Protein AF-A0A662BTJ5-F1 (afdb_monomer_lite)

Structure (mmCIF, N/CA/C/O backbone):
data_AF-A0A662BTJ5-F1
#
_entry.id   AF-A0A662BTJ5-F1
#
loop_
_atom_site.group_PDB
_atom_site.id
_atom_site.type_symbol
_atom_site.label_atom_id
_atom_site.label_alt_id
_atom_site.label_comp_id
_atom_site.label_asym_id
_atom_site.label_entity_id
_atom_site.label_seq_id
_atom_site.pdbx_PDB_ins_code
_atom_site.Cartn_x
_atom_site.Cartn_y
_atom_site.Cartn_z
_atom_site.occupancy
_atom_site.B_iso_or_equiv
_atom_site.auth_seq_id
_atom_site.auth_comp_id
_atom_site.auth_asym_id
_atom_site.auth_atom_id
_atom_site.pdbx_PDB_model_num
ATOM 1 N N . MET A 1 1 ? 10.673 24.405 47.136 1.00 45.78 1 MET A N 1
ATOM 2 C CA . MET A 1 1 ? 9.445 24.757 46.389 1.00 45.78 1 MET A CA 1
ATOM 3 C C . MET A 1 1 ? 9.809 25.179 44.970 1.00 45.78 1 MET A C 1
ATOM 5 O O . MET A 1 1 ? 10.321 26.273 44.782 1.00 45.78 1 MET A O 1
ATOM 9 N N . LYS A 1 2 ? 9.551 24.318 43.983 1.00 36.88 2 LYS A N 1
ATOM 10 C CA . LYS A 1 2 ? 9.318 24.685 42.577 1.00 36.88 2 LYS A CA 1
ATOM 11 C C . LYS A 1 2 ? 8.163 23.804 42.081 1.00 36.88 2 LYS A C 1
ATOM 13 O O . LYS A 1 2 ? 8.011 22.683 42.552 1.00 36.88 2 LYS A O 1
ATOM 18 N N . LYS A 1 3 ? 7.289 24.424 41.295 1.00 38.19 3 LYS A N 1
ATOM 19 C CA . LYS A 1 3 ? 5.871 24.106 41.082 1.00 38.19 3 LYS A CA 1
ATOM 20 C C . LYS A 1 3 ? 5.620 22.833 40.261 1.00 38.19 3 LYS A C 1
ATOM 22 O O . LYS A 1 3 ? 6.403 22.506 39.380 1.00 38.19 3 LYS A O 1
ATOM 27 N N . MET A 1 4 ? 4.476 22.201 40.533 1.00 40.16 4 MET A N 1
ATOM 28 C 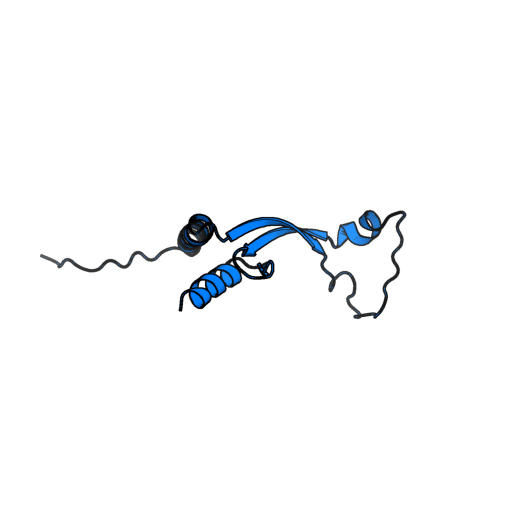CA . MET A 1 4 ? 3.773 21.260 39.653 1.00 40.16 4 MET A CA 1
ATOM 29 C C . MET A 1 4 ? 3.276 21.936 38.363 1.00 40.16 4 MET A C 1
ATOM 31 O O . MET A 1 4 ? 2.842 23.087 38.422 1.00 40.16 4 MET A O 1
ATOM 35 N N . GLY A 1 5 ? 3.196 21.148 37.281 1.00 37.94 5 GLY A N 1
ATOM 36 C CA . GLY A 1 5 ? 2.076 21.179 36.329 1.00 37.94 5 GLY A CA 1
ATOM 37 C C . GLY A 1 5 ? 2.435 21.370 34.852 1.00 37.94 5 GLY A C 1
ATOM 38 O O . GLY A 1 5 ? 2.658 22.498 34.435 1.00 37.94 5 GLY A O 1
ATOM 39 N N . SER A 1 6 ? 2.420 20.287 34.067 1.00 41.28 6 SER A N 1
ATOM 40 C CA . SER A 1 6 ? 1.527 20.070 32.907 1.00 41.28 6 SER A CA 1
ATOM 41 C C . SER A 1 6 ? 2.021 18.854 32.121 1.00 41.28 6 SER A C 1
ATOM 43 O O . SER A 1 6 ? 3.199 18.793 31.786 1.00 41.28 6 SER A O 1
ATOM 45 N N . HIS A 1 7 ? 1.130 17.896 31.853 1.00 46.94 7 HIS A N 1
ATOM 46 C CA . HIS A 1 7 ? 1.379 16.807 30.908 1.00 46.94 7 HIS A CA 1
ATOM 47 C C . HIS A 1 7 ? 1.746 17.403 29.549 1.00 46.94 7 HIS A C 1
ATOM 49 O O . HIS A 1 7 ? 1.050 18.283 29.044 1.00 46.94 7 HIS A O 1
ATOM 55 N N . GLY A 1 8 ? 2.847 16.929 29.000 1.00 42.91 8 GLY A N 1
ATOM 56 C CA . GLY A 1 8 ? 3.349 17.273 27.684 1.00 42.91 8 GLY A CA 1
ATOM 57 C C . GLY A 1 8 ? 4.320 16.173 27.318 1.00 42.91 8 GLY A C 1
ATOM 58 O O . GLY A 1 8 ? 5.514 16.426 27.210 1.00 42.91 8 GLY A O 1
ATOM 59 N N . ASP A 1 9 ? 3.817 14.939 27.293 1.00 56.62 9 ASP A N 1
ATOM 60 C CA . ASP A 1 9 ? 4.599 13.805 26.831 1.00 56.62 9 ASP A CA 1
ATOM 61 C C . ASP A 1 9 ? 4.843 14.048 25.338 1.00 56.62 9 ASP A C 1
ATOM 63 O O . ASP A 1 9 ? 3.920 14.026 24.522 1.00 56.62 9 ASP A O 1
ATOM 67 N N . GLU A 1 10 ? 6.075 14.425 25.003 1.00 58.09 10 GLU A N 1
ATOM 68 C CA . GLU A 1 10 ? 6.546 14.500 23.626 1.00 58.09 10 GLU A CA 1
ATOM 69 C C . GLU A 1 10 ? 6.603 13.065 23.098 1.00 58.09 10 GLU A C 1
ATOM 71 O O . GLU A 1 10 ? 7.587 12.358 23.302 1.00 58.09 10 GLU A O 1
ATOM 76 N N . TYR A 1 11 ? 5.518 12.614 22.471 1.00 62.28 11 TYR A N 1
ATOM 77 C CA . TYR A 1 11 ? 5.498 11.326 21.791 1.00 62.28 11 TYR A CA 1
ATOM 78 C C . TYR A 1 11 ? 6.482 11.348 20.622 1.00 62.28 11 TYR A C 1
ATOM 80 O O . TYR A 1 11 ? 6.513 12.282 19.814 1.00 62.28 11 TYR A O 1
ATOM 88 N N . THR A 1 12 ? 7.275 10.291 20.506 1.00 75.44 12 THR A N 1
ATOM 89 C CA . THR A 1 12 ? 8.060 10.033 19.300 1.00 75.44 12 THR A CA 1
ATOM 90 C C . THR A 1 12 ? 7.135 9.705 18.124 1.00 75.44 12 THR A C 1
ATOM 92 O O . THR A 1 12 ? 6.007 9.240 18.299 1.00 75.44 12 THR A O 1
ATOM 95 N N . CYS A 1 13 ? 7.612 9.894 16.888 1.00 78.62 13 CYS A N 1
ATOM 96 C CA . CYS A 1 13 ? 6.845 9.516 15.694 1.00 78.62 13 CYS A CA 1
ATOM 97 C C . CYS A 1 13 ? 6.464 8.022 15.671 1.00 78.62 13 CYS A C 1
ATOM 99 O O . CYS A 1 13 ? 5.474 7.658 15.041 1.00 78.62 13 CYS A O 1
ATOM 101 N N . GLU A 1 14 ? 7.241 7.167 16.341 1.00 86.31 14 GLU A N 1
ATOM 102 C CA . GLU A 1 14 ? 6.988 5.728 16.441 1.00 86.31 14 GLU A CA 1
ATOM 103 C C . GLU A 1 14 ? 5.872 5.417 17.448 1.00 86.31 14 GLU A C 1
ATOM 105 O O . GLU A 1 14 ? 4.938 4.694 17.110 1.00 86.31 14 GLU A O 1
ATOM 110 N N . GLU A 1 15 ? 5.885 6.053 18.623 1.00 86.75 15 GLU A N 1
ATOM 111 C CA . GLU A 1 15 ? 4.801 5.934 19.612 1.00 86.75 15 GLU A CA 1
ATOM 112 C C . GLU A 1 15 ? 3.476 6.486 19.066 1.00 86.75 15 GLU A C 1
ATOM 114 O O . GLU A 1 15 ? 2.431 5.852 19.209 1.00 86.75 15 GLU A O 1
ATOM 119 N N . CYS A 1 16 ? 3.508 7.628 18.367 1.00 87.62 16 CYS A N 1
ATOM 120 C CA . CYS A 1 16 ? 2.332 8.164 17.673 1.00 87.62 16 CYS A CA 1
ATOM 121 C C . CYS A 1 16 ? 1.769 7.170 16.652 1.00 87.62 16 CYS A C 1
ATOM 123 O O . CYS A 1 16 ? 0.552 7.009 16.545 1.00 87.62 16 CYS A O 1
ATOM 125 N N . ARG A 1 17 ? 2.650 6.504 15.894 1.00 91.12 17 ARG A N 1
ATOM 126 C CA . ARG A 1 17 ? 2.253 5.514 14.892 1.00 91.12 17 ARG A CA 1
ATOM 127 C C . ARG A 1 17 ? 1.585 4.309 15.546 1.00 91.12 17 ARG A C 1
ATOM 129 O O . ARG A 1 17 ? 0.526 3.899 15.085 1.00 91.12 17 ARG A O 1
ATOM 136 N N . GLU A 1 18 ? 2.171 3.767 16.610 1.00 92.44 18 GLU A N 1
ATOM 137 C CA . GLU A 1 18 ? 1.615 2.615 17.328 1.00 92.44 18 GLU A CA 1
ATOM 138 C C . GLU A 1 18 ? 0.233 2.931 17.917 1.00 92.44 18 GLU A C 1
ATOM 140 O O . GLU A 1 18 ? -0.705 2.143 17.780 1.00 92.44 18 GLU A O 1
ATOM 145 N N . ILE A 1 19 ? 0.073 4.109 18.527 1.00 92.06 19 ILE A N 1
ATOM 146 C CA . ILE A 1 19 ? -1.221 4.560 19.054 1.00 92.06 19 ILE A CA 1
ATOM 147 C C . ILE A 1 19 ? -2.257 4.644 17.927 1.00 92.06 19 ILE A C 1
ATOM 149 O O . ILE A 1 19 ? -3.351 4.096 18.062 1.00 92.06 19 ILE A O 1
ATOM 153 N N . ALA A 1 20 ? -1.921 5.289 16.808 1.00 92.19 20 ALA A N 1
ATOM 154 C CA . ALA A 1 20 ? -2.835 5.439 15.680 1.00 92.19 20 ALA A CA 1
ATOM 155 C C . ALA A 1 20 ? -3.194 4.087 15.031 1.00 92.19 20 ALA A C 1
ATOM 157 O O . ALA A 1 20 ? -4.358 3.852 14.709 1.00 92.19 20 ALA A O 1
ATOM 158 N N . GLU A 1 21 ? -2.237 3.161 14.913 1.00 93.50 21 GLU A N 1
ATOM 159 C CA . GLU A 1 21 ? -2.471 1.804 14.403 1.00 93.50 21 GLU A CA 1
ATOM 160 C C . GLU A 1 21 ? -3.459 1.048 15.301 1.00 93.50 21 GLU A C 1
ATOM 162 O O . GLU A 1 21 ? -4.431 0.468 14.814 1.00 93.50 21 GLU A O 1
ATOM 167 N N . ASN A 1 22 ? -3.290 1.144 16.620 1.00 93.19 22 ASN A N 1
ATOM 168 C CA . ASN A 1 22 ? -4.225 0.565 17.582 1.00 93.19 22 ASN A CA 1
ATOM 169 C C . ASN A 1 22 ? -5.628 1.185 17.489 1.00 93.19 22 ASN A C 1
ATOM 171 O O . ASN A 1 22 ? -6.624 0.470 17.613 1.00 93.19 22 ASN A O 1
ATOM 175 N N . VAL A 1 23 ? -5.740 2.495 17.249 1.00 91.38 23 VAL A N 1
ATOM 176 C CA . VAL A 1 23 ? -7.040 3.163 17.052 1.00 91.38 23 VAL A CA 1
ATOM 177 C C . VAL A 1 23 ? -7.745 2.631 15.805 1.00 91.38 23 VAL A C 1
ATOM 179 O O . VAL A 1 23 ? -8.910 2.244 15.899 1.00 91.38 23 VAL A O 1
ATOM 182 N N . LEU A 1 24 ? -7.048 2.547 14.667 1.00 91.56 24 LEU A N 1
ATOM 183 C CA . LEU A 1 24 ? -7.625 2.006 13.433 1.00 91.56 24 LEU A CA 1
ATOM 184 C C . LEU A 1 24 ? -8.108 0.568 13.641 1.00 91.56 24 LEU A C 1
ATOM 186 O O . LEU A 1 24 ? -9.279 0.271 13.411 1.00 91.56 24 LEU A O 1
ATOM 190 N N . LEU A 1 25 ? -7.241 -0.306 14.156 1.00 91.25 25 LEU A N 1
ATOM 191 C CA . LEU A 1 25 ? -7.562 -1.722 14.342 1.00 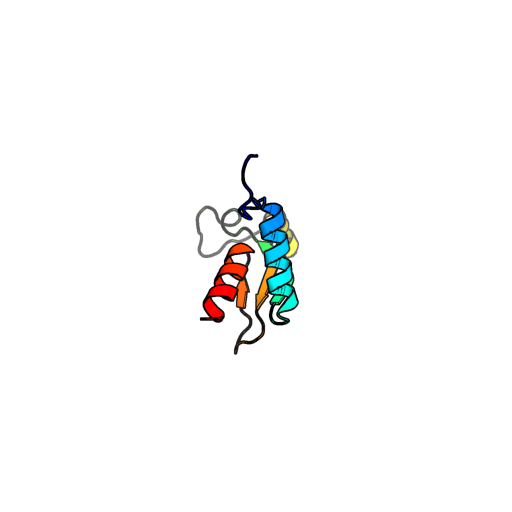91.25 25 LEU A CA 1
ATOM 192 C C . LEU A 1 25 ? -8.680 -1.946 15.371 1.00 91.25 25 LEU A C 1
ATOM 194 O O . LEU A 1 25 ? -9.520 -2.826 15.190 1.00 91.25 25 LEU A O 1
ATOM 198 N N . SER A 1 26 ? -8.728 -1.146 16.441 1.00 91.12 26 SER A N 1
ATOM 199 C CA . SER A 1 26 ? -9.751 -1.284 17.490 1.00 91.12 26 SER A CA 1
ATOM 200 C C . SER A 1 26 ? -11.146 -0.825 17.064 1.00 91.12 26 SER A C 1
ATOM 202 O O . SER A 1 26 ? -12.126 -1.242 17.680 1.00 91.12 26 SER A O 1
ATOM 204 N N . SER A 1 27 ? -11.259 -0.018 16.006 1.00 88.56 27 SER A N 1
ATOM 205 C CA . SER A 1 27 ? -12.562 0.377 15.459 1.00 88.56 27 SER A CA 1
ATOM 206 C C . SER A 1 27 ? -13.336 -0.793 14.837 1.00 88.56 27 SER A C 1
ATOM 208 O O . SER A 1 27 ? -14.560 -0.749 14.788 1.00 88.56 27 SER A O 1
ATOM 210 N N . GLY A 1 28 ? -12.637 -1.846 14.390 1.00 86.75 28 GLY A N 1
ATOM 211 C CA . GLY A 1 28 ? -13.227 -2.998 13.698 1.00 86.75 28 GLY A CA 1
ATOM 212 C C . GLY A 1 28 ? -13.553 -2.765 12.218 1.00 86.75 28 GLY A C 1
ATOM 213 O O . GLY A 1 28 ? -13.888 -3.720 11.520 1.00 86.75 28 GLY A O 1
ATOM 214 N N . ASP A 1 29 ? -13.407 -1.532 11.734 1.00 90.75 29 ASP A N 1
ATOM 215 C CA . ASP A 1 29 ? -13.716 -1.131 10.357 1.00 90.75 29 ASP A CA 1
ATOM 216 C C . ASP A 1 29 ? -12.509 -1.205 9.415 1.00 90.75 29 ASP A C 1
ATOM 218 O O . ASP A 1 29 ? -12.658 -1.167 8.189 1.00 90.75 29 ASP A O 1
ATOM 222 N N . TRP A 1 30 ? -11.316 -1.293 10.000 1.00 93.38 30 TRP A N 1
ATOM 223 C CA . TRP A 1 30 ? -10.047 -1.292 9.293 1.00 93.38 30 TRP A CA 1
ATOM 224 C C . TRP A 1 30 ? -9.357 -2.640 9.376 1.00 93.38 30 TRP A C 1
ATOM 226 O O . TRP A 1 30 ? -9.319 -3.284 10.426 1.00 93.38 30 TRP A O 1
ATOM 236 N N . GLU A 1 31 ? -8.704 -3.010 8.284 1.00 92.56 31 GLU A N 1
ATOM 237 C CA . GLU A 1 31 ? -7.752 -4.106 8.273 1.00 92.56 31 GLU A CA 1
ATOM 238 C C . GLU A 1 31 ? -6.462 -3.717 7.567 1.00 92.56 31 GLU A C 1
ATOM 240 O O . GLU A 1 31 ? -6.445 -2.941 6.609 1.00 92.56 31 GLU A O 1
ATOM 245 N N . ARG A 1 32 ? -5.364 -4.304 8.039 1.00 92.62 32 ARG A N 1
ATOM 246 C CA . ARG A 1 32 ? -4.085 -4.236 7.353 1.00 92.62 32 ARG A CA 1
ATOM 247 C C . ARG A 1 32 ? -3.956 -5.441 6.435 1.00 92.62 32 ARG A C 1
ATOM 249 O O . ARG A 1 32 ? -3.974 -6.585 6.887 1.00 92.62 32 ARG A O 1
ATOM 256 N N . LEU A 1 33 ? -3.783 -5.165 5.154 1.00 91.31 33 LEU A N 1
ATOM 257 C CA . LEU A 1 33 ? -3.607 -6.155 4.107 1.00 91.31 33 LEU A CA 1
ATOM 258 C C . LEU A 1 33 ? -2.145 -6.215 3.674 1.00 91.31 33 LEU A C 1
ATOM 260 O O . LEU A 1 33 ? -1.424 -5.219 3.707 1.00 91.31 33 LEU A O 1
ATOM 264 N N . GLU A 1 34 ? -1.710 -7.395 3.250 1.00 93.19 34 GLU A N 1
ATOM 265 C CA . GLU A 1 34 ? -0.404 -7.612 2.633 1.00 93.19 34 GLU A CA 1
ATOM 266 C C . GLU A 1 34 ? -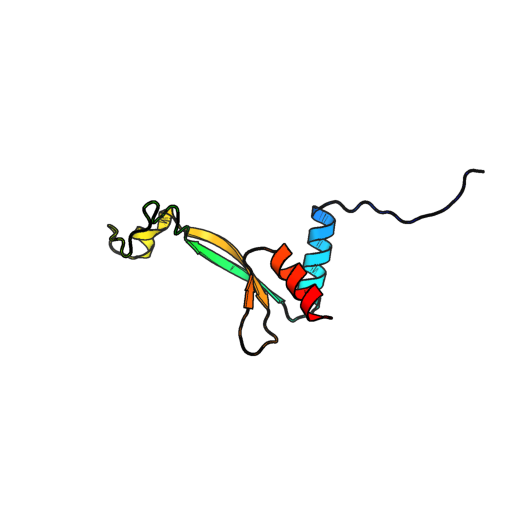0.609 -7.979 1.163 1.00 93.19 34 GLU A C 1
ATOM 268 O O . GLU A 1 34 ? -1.472 -8.792 0.831 1.00 93.19 34 GLU A O 1
ATOM 273 N N . GLY A 1 35 ? 0.179 -7.389 0.269 1.00 89.12 35 GLY A N 1
ATOM 274 C CA . GLY A 1 35 ? 0.087 -7.669 -1.157 1.00 89.12 35 GLY A CA 1
ATOM 275 C C . GLY A 1 35 ? 1.328 -7.251 -1.930 1.00 89.12 35 GLY A C 1
ATOM 276 O O . GLY A 1 35 ? 2.425 -7.147 -1.380 1.00 89.12 35 GLY A O 1
ATOM 277 N N . TRP A 1 36 ? 1.140 -7.048 -3.228 1.00 89.31 36 TRP A N 1
ATOM 278 C CA . TRP A 1 36 ? 2.195 -6.714 -4.174 1.00 89.31 36 TRP A CA 1
ATOM 279 C C . TRP A 1 36 ? 1.864 -5.416 -4.905 1.00 89.31 36 TRP A C 1
ATOM 281 O O . TRP A 1 36 ? 0.765 -5.280 -5.436 1.00 89.31 36 TRP A O 1
ATOM 291 N N . ALA A 1 37 ? 2.819 -4.492 -4.950 1.00 89.06 37 ALA A N 1
ATOM 292 C CA . ALA A 1 37 ? 2.757 -3.276 -5.757 1.00 89.06 37 ALA A CA 1
ATOM 293 C C . ALA A 1 37 ? 3.717 -3.397 -6.939 1.00 89.06 37 ALA A C 1
ATOM 295 O O . ALA A 1 37 ? 4.820 -3.917 -6.774 1.00 89.06 37 ALA A O 1
ATOM 296 N N . ILE A 1 38 ? 3.314 -2.889 -8.102 1.00 89.25 38 ILE A N 1
ATOM 297 C CA . ILE A 1 38 ? 4.151 -2.816 -9.304 1.00 89.25 38 ILE A CA 1
ATOM 298 C C . ILE A 1 38 ? 4.555 -1.358 -9.510 1.00 89.25 38 ILE A C 1
ATOM 300 O O . ILE A 1 38 ? 3.694 -0.480 -9.554 1.00 89.25 38 ILE A O 1
ATOM 304 N N . ASN A 1 39 ? 5.849 -1.092 -9.661 1.00 90.25 39 ASN A N 1
ATOM 305 C CA . ASN A 1 39 ? 6.348 0.228 -10.014 1.00 90.25 39 ASN A CA 1
ATOM 306 C C . ASN A 1 39 ? 6.182 0.469 -11.521 1.00 90.25 39 ASN A C 1
ATOM 308 O O . ASN A 1 39 ? 7.057 0.150 -12.324 1.00 90.25 39 ASN A O 1
ATOM 312 N N . THR A 1 40 ? 5.040 1.033 -11.911 1.00 87.88 40 THR A N 1
ATOM 313 C CA . THR A 1 40 ? 4.723 1.307 -13.320 1.00 87.88 40 THR A CA 1
ATOM 314 C C . THR A 1 40 ? 5.596 2.397 -13.936 1.00 87.88 40 THR A C 1
ATOM 316 O O . THR A 1 40 ? 5.792 2.376 -15.145 1.00 87.88 40 THR A O 1
ATOM 319 N N . GLN A 1 41 ? 6.152 3.310 -13.135 1.00 90.06 41 GLN A N 1
ATOM 320 C CA . GLN A 1 41 ? 7.037 4.379 -13.613 1.00 90.06 41 GLN A CA 1
ATOM 321 C C . GLN A 1 41 ? 8.399 3.827 -14.032 1.00 90.06 41 GLN A C 1
ATOM 323 O O . GLN A 1 41 ? 8.890 4.142 -15.109 1.00 90.06 41 GLN A O 1
ATOM 328 N N . GLU A 1 42 ? 8.995 2.959 -13.212 1.00 89.81 42 GLU A N 1
ATOM 329 C CA . GLU A 1 42 ? 10.234 2.262 -13.586 1.00 89.81 42 GLU A CA 1
ATOM 330 C C . GLU A 1 42 ? 10.005 1.270 -14.728 1.00 89.81 42 GLU A C 1
ATOM 332 O O . GLU A 1 42 ? 10.883 1.078 -15.568 1.00 89.81 42 GLU A O 1
ATOM 337 N N . MET A 1 43 ? 8.817 0.662 -14.776 1.00 87.19 43 MET A N 1
ATOM 338 C CA . MET A 1 43 ? 8.428 -0.248 -15.850 1.00 87.19 43 MET A CA 1
ATOM 339 C C . MET A 1 43 ? 8.155 0.483 -17.177 1.00 87.19 43 MET A C 1
ATOM 341 O O . MET A 1 43 ? 8.337 -0.110 -18.238 1.00 87.19 43 MET A O 1
ATOM 345 N N . ASN A 1 44 ? 7.726 1.750 -17.129 1.00 90.56 44 ASN A N 1
ATOM 346 C CA . ASN A 1 44 ? 7.353 2.569 -18.285 1.00 90.56 44 ASN A CA 1
ATOM 347 C C . ASN A 1 44 ? 7.892 4.010 -18.200 1.00 90.56 44 ASN A C 1
ATOM 349 O O . ASN A 1 44 ? 7.106 4.959 -18.141 1.00 90.56 44 ASN A O 1
ATOM 353 N N . PRO A 1 45 ? 9.218 4.212 -18.202 1.00 89.75 45 PRO A N 1
ATOM 354 C CA . PRO A 1 45 ? 9.797 5.535 -17.966 1.00 89.75 45 PRO A CA 1
ATOM 355 C C . PRO A 1 45 ? 9.458 6.559 -19.060 1.00 89.75 45 PRO A C 1
ATOM 357 O O . PRO A 1 45 ? 9.486 7.758 -18.806 1.00 89.75 45 PRO A O 1
ATOM 360 N N . GLU A 1 46 ? 9.133 6.090 -20.265 1.00 93.19 46 GLU A N 1
ATOM 361 C CA . GLU A 1 46 ? 8.781 6.918 -21.426 1.00 93.19 46 GLU A CA 1
ATOM 362 C C . GLU A 1 46 ? 7.255 7.049 -21.618 1.00 93.19 46 GLU A C 1
ATOM 364 O O . GLU A 1 46 ? 6.809 7.602 -22.620 1.00 93.19 46 GLU A O 1
ATOM 369 N N . GLU A 1 47 ? 6.455 6.522 -20.682 1.00 91.44 47 GLU A N 1
ATOM 370 C CA . GLU A 1 47 ? 4.987 6.621 -20.670 1.00 91.44 47 GLU A CA 1
ATOM 371 C C . GLU A 1 47 ? 4.298 6.118 -21.957 1.00 91.44 47 GLU A C 1
ATOM 373 O O . GLU A 1 47 ? 3.300 6.676 -22.414 1.00 91.44 47 GLU A O 1
ATOM 378 N N . TYR A 1 48 ? 4.801 5.030 -22.551 1.00 90.69 48 TYR A N 1
ATOM 379 C CA . TYR A 1 48 ? 4.161 4.398 -23.709 1.00 90.69 48 TYR A CA 1
ATOM 380 C C . TYR A 1 48 ? 2.741 3.908 -23.381 1.00 90.69 48 TYR A C 1
ATOM 382 O O . TYR A 1 48 ? 2.497 3.397 -22.287 1.00 90.69 48 TYR A O 1
ATOM 390 N N . GLU A 1 49 ? 1.821 3.991 -24.349 1.00 89.81 49 GLU A N 1
ATOM 391 C CA . GLU A 1 49 ? 0.452 3.458 -24.206 1.00 89.81 49 GLU A CA 1
ATOM 392 C C . GLU A 1 49 ? 0.439 1.931 -24.023 1.00 89.81 49 GLU A C 1
ATOM 394 O O . GLU A 1 49 ? -0.378 1.397 -23.274 1.00 89.81 49 GLU A O 1
ATOM 399 N N . GLU A 1 50 ? 1.367 1.230 -24.679 1.00 87.75 50 GLU A N 1
ATOM 400 C CA . GLU A 1 50 ? 1.531 -0.219 -24.596 1.00 87.75 50 GLU A CA 1
ATOM 401 C C . GLU A 1 50 ? 3.015 -0.580 -24.472 1.00 87.75 50 GLU A C 1
ATOM 403 O O . GLU A 1 50 ? 3.870 -0.011 -25.155 1.00 87.75 50 GLU A O 1
ATOM 408 N N . ILE A 1 51 ? 3.317 -1.561 -23.620 1.00 83.00 51 ILE A N 1
ATOM 409 C CA . ILE A 1 51 ? 4.668 -2.090 -23.411 1.00 83.00 51 ILE A CA 1
ATOM 410 C C . ILE A 1 51 ? 4.633 -3.589 -23.670 1.00 83.00 51 ILE A C 1
ATOM 412 O O . ILE A 1 51 ? 3.756 -4.299 -23.176 1.00 83.00 51 ILE A O 1
ATOM 416 N N . PHE A 1 52 ? 5.603 -4.073 -24.439 1.00 83.25 52 PHE A N 1
ATOM 417 C CA . PHE A 1 52 ? 5.776 -5.493 -24.713 1.00 83.25 52 PHE A CA 1
ATOM 418 C C . PHE A 1 52 ? 7.019 -5.990 -23.987 1.00 83.25 52 PHE A C 1
ATOM 420 O O . PHE A 1 52 ? 8.106 -5.442 -24.166 1.00 83.25 52 PHE A O 1
ATOM 427 N N . TRP A 1 53 ? 6.854 -7.044 -23.192 1.00 79.19 53 TRP A N 1
ATOM 428 C CA . TRP A 1 53 ? 7.936 -7.645 -22.420 1.00 79.19 53 TRP A CA 1
ATOM 429 C C . TRP A 1 53 ? 8.312 -9.020 -22.955 1.00 79.19 53 TRP A C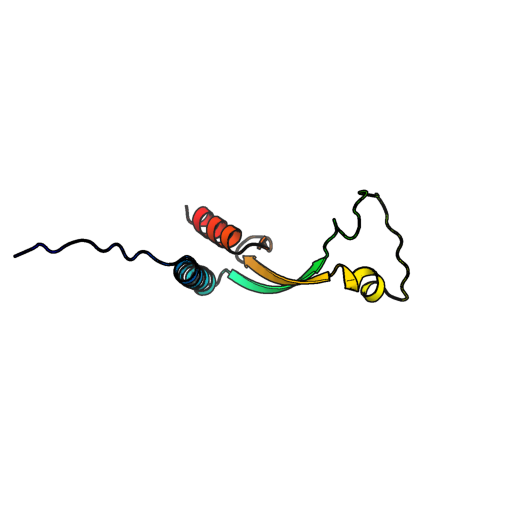 1
ATOM 431 O O . TRP A 1 53 ? 7.485 -9.754 -23.503 1.00 79.19 53 TRP A O 1
ATOM 441 N N . GLU A 1 54 ? 9.569 -9.389 -22.736 1.00 75.50 54 GLU A N 1
ATOM 442 C CA . GLU A 1 54 ? 10.050 -10.745 -22.956 1.00 75.50 54 GLU A CA 1
ATOM 443 C C . GLU A 1 54 ? 9.840 -11.574 -21.683 1.00 75.50 54 GLU A C 1
ATOM 445 O O . GLU A 1 54 ? 10.231 -11.182 -20.589 1.00 75.50 54 GLU A O 1
ATOM 450 N N . GLY A 1 55 ? 9.210 -12.737 -21.814 1.00 77.94 55 GLY A N 1
ATOM 451 C CA . GLY A 1 55 ? 8.942 -13.637 -20.696 1.00 77.94 55 GLY A CA 1
ATOM 452 C C . GLY A 1 55 ? 8.008 -14.753 -21.136 1.00 77.94 55 GLY A C 1
ATOM 453 O O . GLY A 1 55 ? 7.223 -14.584 -22.071 1.00 77.94 55 GLY A O 1
ATOM 454 N N . LYS A 1 56 ? 8.082 -15.926 -20.500 1.00 82.31 56 LYS A N 1
ATOM 455 C CA . LYS A 1 56 ? 7.115 -16.996 -20.805 1.00 82.31 56 LYS A CA 1
ATOM 456 C C . LYS A 1 56 ? 5.785 -16.768 -20.095 1.00 82.31 56 LYS A C 1
ATOM 458 O O . LYS A 1 56 ? 4.773 -17.327 -20.518 1.00 82.31 56 LYS A O 1
ATOM 463 N N . LYS A 1 57 ? 5.802 -15.989 -19.010 1.00 88.88 57 LYS A N 1
ATOM 464 C CA . LYS A 1 57 ? 4.651 -15.638 -18.175 1.00 88.88 57 LYS A CA 1
ATOM 465 C C . LYS A 1 57 ? 4.741 -14.183 -17.722 1.00 88.88 57 LYS A C 1
ATOM 467 O O . LYS A 1 57 ? 5.840 -13.638 -17.641 1.00 88.88 57 LYS A O 1
ATOM 472 N N . LEU A 1 58 ? 3.595 -13.589 -17.389 1.00 84.69 58 LEU A N 1
ATOM 473 C CA . LEU A 1 58 ? 3.512 -12.202 -16.927 1.00 84.69 58 LEU A CA 1
ATOM 474 C C . LEU A 1 58 ? 4.374 -11.976 -15.681 1.00 84.69 58 LEU A C 1
ATOM 476 O O . LEU A 1 58 ? 5.080 -10.983 -15.610 1.00 84.69 58 LEU A O 1
ATOM 480 N N . GLU A 1 59 ? 4.371 -12.918 -14.740 1.00 86.31 59 GLU A N 1
ATOM 481 C CA . GLU A 1 59 ? 5.110 -12.817 -13.482 1.00 86.31 59 GLU A CA 1
ATOM 482 C C . GLU A 1 59 ? 6.625 -12.723 -13.695 1.00 86.31 59 GLU A C 1
ATOM 484 O O . GLU A 1 59 ? 7.296 -12.000 -12.967 1.00 86.31 59 GLU A O 1
ATOM 489 N N . GLU A 1 60 ? 7.158 -13.427 -14.699 1.00 88.38 60 GLU A N 1
ATOM 490 C CA . GLU A 1 60 ? 8.575 -13.341 -15.079 1.00 88.38 60 GLU A CA 1
ATOM 491 C C . GLU A 1 60 ? 8.889 -11.991 -15.732 1.00 88.38 60 GLU A C 1
ATOM 493 O O . GLU A 1 60 ? 9.952 -11.432 -15.502 1.00 88.38 60 GLU A O 1
ATOM 498 N N . ALA A 1 61 ? 7.956 -11.462 -16.527 1.00 86.62 61 ALA A N 1
ATOM 499 C CA . ALA A 1 61 ? 8.130 -10.197 -17.232 1.00 86.62 61 ALA A CA 1
ATOM 500 C C . ALA A 1 61 ? 8.130 -8.977 -16.295 1.00 86.62 61 ALA A C 1
ATOM 502 O O . ALA A 1 61 ? 8.752 -7.967 -16.611 1.00 86.62 61 ALA A O 1
ATOM 503 N N . ILE A 1 62 ? 7.430 -9.061 -15.158 1.00 88.00 62 ILE A N 1
ATOM 504 C CA . ILE A 1 62 ? 7.266 -7.931 -14.233 1.00 88.00 62 ILE A CA 1
ATOM 505 C C . ILE A 1 62 ? 8.085 -8.059 -12.947 1.00 88.00 62 ILE A C 1
ATOM 507 O O . ILE A 1 62 ? 8.071 -7.120 -12.156 1.00 88.00 62 ILE A O 1
ATOM 511 N N . SER A 1 63 ? 8.768 -9.187 -12.705 1.00 90.19 63 SER A N 1
ATOM 512 C CA . SER A 1 63 ? 9.344 -9.526 -11.391 1.00 90.19 63 SER A CA 1
ATOM 513 C C . SER A 1 63 ? 10.255 -8.451 -10.811 1.00 90.19 63 SER A C 1
ATOM 515 O O . SER A 1 63 ? 10.249 -8.238 -9.601 1.00 90.19 63 SER A O 1
ATOM 517 N N . ASP A 1 64 ? 11.003 -7.763 -11.671 1.00 90.44 64 ASP A N 1
ATOM 518 C CA . ASP A 1 64 ? 11.973 -6.742 -11.270 1.00 90.44 64 ASP A CA 1
ATOM 519 C C . ASP A 1 64 ? 11.301 -5.430 -10.831 1.00 90.44 64 ASP A C 1
ATOM 521 O O . ASP A 1 64 ? 11.917 -4.618 -10.145 1.00 90.44 64 ASP A O 1
ATOM 525 N N . TYR A 1 65 ? 10.022 -5.247 -11.171 1.00 91.31 65 TYR A N 1
ATOM 526 C CA . TYR A 1 65 ? 9.229 -4.054 -10.872 1.00 91.31 65 TYR A CA 1
ATOM 527 C C . TYR A 1 65 ? 8.213 -4.278 -9.752 1.00 91.31 65 TYR A C 1
ATOM 529 O O . TYR A 1 65 ? 7.511 -3.342 -9.367 1.00 91.31 65 TYR A O 1
ATOM 537 N N . VAL A 1 66 ? 8.088 -5.503 -9.232 1.00 91.44 66 VAL A N 1
ATOM 538 C CA . VAL A 1 66 ? 7.120 -5.821 -8.178 1.00 91.44 66 VAL A CA 1
ATOM 539 C C . VAL A 1 66 ? 7.797 -5.844 -6.813 1.00 91.44 66 VAL A C 1
ATOM 541 O O . VAL A 1 66 ? 8.828 -6.483 -6.619 1.00 91.44 66 VAL A O 1
ATOM 544 N N . ARG A 1 67 ? 7.170 -5.218 -5.816 1.00 91.12 67 ARG A N 1
ATOM 545 C CA . ARG A 1 67 ? 7.575 -5.309 -4.409 1.00 91.12 67 ARG A CA 1
ATOM 546 C C . ARG A 1 67 ? 6.425 -5.768 -3.528 1.00 91.12 67 ARG A C 1
ATOM 548 O O . ARG A 1 67 ? 5.270 -5.415 -3.763 1.00 91.12 67 ARG A O 1
ATOM 555 N N . LYS A 1 68 ? 6.748 -6.519 -2.476 1.00 90.50 68 LYS A N 1
ATOM 556 C CA . LYS A 1 68 ? 5.788 -6.822 -1.411 1.00 90.50 68 LYS A CA 1
ATOM 557 C C . LYS A 1 68 ? 5.542 -5.554 -0.594 1.00 90.50 68 LYS A C 1
ATOM 559 O O . LYS A 1 68 ? 6.495 -4.849 -0.265 1.00 90.50 68 LYS A O 1
ATOM 564 N N . THR A 1 69 ? 4.288 -5.261 -0.276 1.00 90.75 69 THR A N 1
ATOM 565 C CA . THR A 1 69 ? 3.903 -4.073 0.494 1.00 90.75 69 THR A CA 1
ATOM 566 C C . THR A 1 69 ? 2.674 -4.345 1.361 1.00 90.75 69 THR A C 1
ATOM 568 O O . THR A 1 69 ? 2.054 -5.409 1.275 1.00 90.75 69 THR A O 1
ATOM 571 N N . PHE A 1 70 ? 2.342 -3.378 2.211 1.00 91.12 70 PHE A N 1
ATOM 572 C CA . PHE A 1 70 ? 1.142 -3.373 3.035 1.00 91.12 70 PHE A CA 1
ATOM 573 C C . PHE A 1 70 ? 0.206 -2.247 2.611 1.00 91.12 70 PHE A C 1
ATOM 575 O O . PHE A 1 70 ? 0.659 -1.219 2.118 1.00 91.12 70 PHE A O 1
ATOM 582 N N . TRP A 1 71 ? -1.080 -2.447 2.865 1.00 92.88 71 TRP A N 1
ATOM 583 C CA . TRP A 1 71 ? -2.147 -1.489 2.598 1.00 92.88 71 TRP A CA 1
ATOM 584 C C . TRP A 1 71 ? -3.142 -1.508 3.756 1.00 92.88 71 TRP A C 1
ATOM 586 O O . TRP A 1 71 ? -3.219 -2.486 4.504 1.00 92.88 71 TRP A O 1
ATOM 596 N N . TRP A 1 72 ? -3.923 -0.446 3.880 1.00 93.38 72 TRP A N 1
ATOM 597 C CA . TRP A 1 72 ? -5.010 -0.312 4.841 1.00 93.38 72 TRP A CA 1
ATOM 598 C C . TRP A 1 72 ? -6.336 -0.314 4.095 1.00 93.38 72 TRP A C 1
ATOM 600 O O . TRP A 1 72 ? -6.532 0.500 3.200 1.00 93.38 72 TRP A O 1
ATOM 610 N N . SER A 1 73 ? -7.227 -1.238 4.439 1.00 92.06 73 SE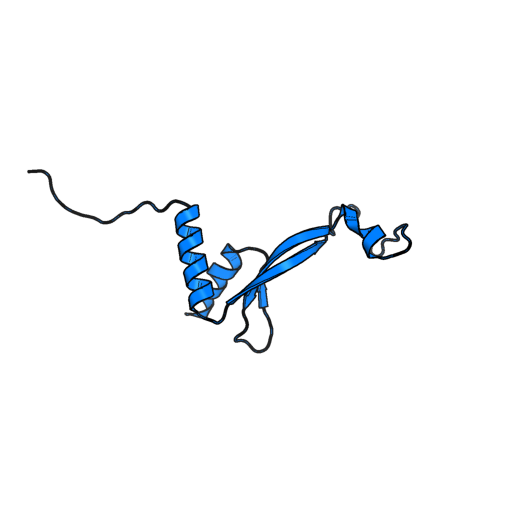R A N 1
ATOM 611 C CA . SER A 1 73 ? -8.559 -1.354 3.840 1.00 92.06 73 SER A CA 1
ATOM 612 C C . SER A 1 73 ? -9.619 -0.933 4.850 1.00 92.06 73 SER A C 1
ATOM 614 O O . SER A 1 73 ? -9.583 -1.365 6.004 1.00 92.06 73 SER A O 1
ATOM 616 N N . TYR A 1 74 ? -10.540 -0.075 4.413 1.00 91.62 74 TYR A N 1
ATOM 617 C CA . TYR A 1 74 ? -11.709 0.377 5.160 1.00 91.62 74 TYR A CA 1
ATOM 618 C C . TYR A 1 74 ? -12.965 -0.269 4.570 1.00 91.62 74 TYR A C 1
ATOM 620 O O . TYR A 1 74 ? -13.271 -0.095 3.388 1.00 91.62 74 TYR A O 1
ATOM 628 N N . LYS A 1 75 ? -13.678 -1.041 5.396 1.00 83.56 75 LYS A N 1
ATOM 629 C CA . LYS A 1 75 ? -14.786 -1.921 4.983 1.00 83.56 75 LYS A CA 1
ATOM 630 C C . LYS A 1 75 ? -16.235 -1.446 5.188 1.00 83.56 75 LYS A C 1
ATOM 632 O O . LYS A 1 75 ? -17.106 -2.063 4.578 1.00 83.56 75 LYS A O 1
ATOM 637 N N . PRO A 1 76 ? -16.575 -0.451 6.026 1.00 75.31 76 PRO A N 1
ATOM 638 C CA . PRO A 1 76 ? -17.973 -0.195 6.388 1.00 75.31 76 PRO A CA 1
ATOM 639 C C . PRO A 1 76 ? -18.759 0.687 5.396 1.00 75.31 76 PRO A C 1
ATOM 641 O O . PRO A 1 76 ? -19.864 1.111 5.729 1.00 75.31 76 PRO A O 1
ATOM 644 N N . SER A 1 77 ? -18.251 0.967 4.190 1.00 61.69 77 SER A N 1
ATOM 645 C CA . SER A 1 77 ? -18.983 1.723 3.158 1.00 61.69 77 SER A CA 1
ATOM 646 C C . SER A 1 77 ? -19.419 0.836 1.980 1.00 61.69 77 SER A C 1
ATOM 648 O O . SER A 1 77 ? -19.009 -0.318 1.869 1.00 61.69 77 SER A O 1
ATOM 650 N N . ASP A 1 78 ? -20.271 1.365 1.089 1.00 64.06 78 ASP A N 1
ATOM 651 C CA . ASP A 1 78 ? -20.811 0.697 -0.117 1.00 64.06 78 ASP A CA 1
ATOM 652 C C . ASP A 1 78 ? -19.736 0.280 -1.165 1.00 64.06 78 ASP A C 1
ATOM 654 O O . ASP A 1 78 ? -20.053 -0.031 -2.315 1.00 64.06 78 ASP A O 1
ATOM 658 N N . GLY A 1 79 ? -18.457 0.263 -0.779 1.00 66.06 79 GLY A N 1
ATOM 659 C CA . GLY A 1 79 ? -17.303 -0.209 -1.535 1.00 66.06 79 GLY A CA 1
ATOM 660 C C . GLY A 1 79 ? -16.055 -0.285 -0.647 1.00 66.06 79 GLY A C 1
ATOM 661 O O . GLY A 1 79 ? -15.934 0.436 0.336 1.00 66.06 79 GLY A O 1
ATOM 662 N N . GLU A 1 80 ? -15.114 -1.164 -0.987 1.00 78.81 80 GLU A N 1
ATOM 663 C CA . GLU A 1 80 ? -13.830 -1.255 -0.286 1.00 78.81 80 GLU A CA 1
ATOM 664 C C . GLU A 1 80 ? -12.944 -0.057 -0.652 1.00 78.81 80 GLU A C 1
ATOM 666 O O . GLU A 1 80 ? -12.670 0.173 -1.834 1.00 78.81 80 GLU A O 1
ATOM 671 N N . GLN A 1 81 ? -12.488 0.704 0.348 1.00 88.81 81 GLN A N 1
ATOM 672 C CA . GLN A 1 81 ? -11.523 1.782 0.138 1.00 88.81 81 GLN A CA 1
ATOM 673 C C . GLN A 1 81 ? -10.147 1.360 0.652 1.00 88.81 81 GLN A C 1
ATOM 675 O O . GLN A 1 81 ? -10.001 0.997 1.817 1.00 88.81 81 GLN A O 1
ATOM 680 N N . VAL A 1 82 ? -9.139 1.415 -0.222 1.00 89.25 82 VAL A N 1
ATOM 681 C CA . VAL A 1 82 ? -7.769 0.970 0.069 1.00 89.25 82 VAL A CA 1
ATOM 682 C C . VAL A 1 82 ? -6.817 2.163 0.078 1.00 89.25 82 VAL A C 1
ATOM 684 O O . VAL A 1 82 ? -6.880 3.025 -0.797 1.00 89.25 82 VAL A O 1
ATOM 687 N N . PHE A 1 83 ? -5.917 2.185 1.056 1.00 91.62 83 PHE A N 1
ATOM 688 C CA . PHE A 1 83 ? -4.897 3.207 1.256 1.00 91.62 83 PHE A CA 1
ATOM 689 C C . PHE A 1 83 ? -3.519 2.542 1.302 1.00 91.62 83 PHE A C 1
ATOM 691 O O . PHE A 1 83 ? -3.302 1.609 2.077 1.00 91.62 83 PHE A O 1
ATOM 698 N N . GLU A 1 84 ? -2.574 3.010 0.485 1.00 87.38 84 GLU A N 1
ATOM 699 C CA . GLU A 1 84 ? -1.191 2.507 0.518 1.00 87.38 84 GLU A CA 1
ATOM 700 C C . GLU A 1 84 ? -0.421 3.069 1.723 1.00 87.38 84 GLU A C 1
ATOM 702 O O . GLU A 1 84 ? 0.347 2.359 2.374 1.00 87.38 84 GLU A O 1
ATOM 707 N N . GLU A 1 85 ? -0.672 4.337 2.060 1.00 90.44 85 GLU A N 1
ATOM 708 C CA . GLU A 1 85 ? 0.008 5.051 3.134 1.00 90.44 85 GLU A CA 1
ATOM 709 C C . GLU A 1 85 ? -0.784 5.006 4.444 1.00 90.44 85 GLU A C 1
ATOM 711 O O . GLU A 1 85 ? -1.980 5.297 4.507 1.00 90.44 85 GLU A O 1
ATOM 716 N N . PHE A 1 86 ? -0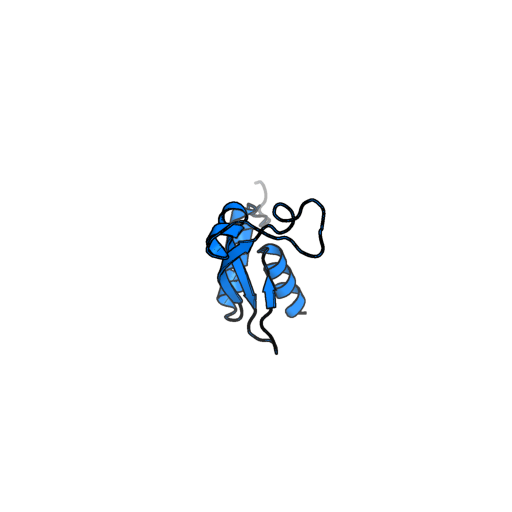.085 4.689 5.535 1.00 91.56 86 PHE A N 1
ATOM 717 C CA . PHE A 1 86 ? -0.684 4.588 6.868 1.00 91.56 86 PHE A CA 1
ATOM 718 C C . PHE A 1 86 ? -1.329 5.904 7.327 1.00 91.56 86 PHE A C 1
ATOM 720 O O . PHE A 1 86 ? -2.433 5.901 7.863 1.00 91.56 86 PHE A O 1
ATOM 727 N N . TRP A 1 87 ? -0.654 7.035 7.117 1.00 92.25 87 TRP A N 1
ATOM 728 C CA . TRP A 1 87 ? -1.153 8.328 7.593 1.00 92.25 87 TRP A CA 1
ATOM 729 C C . TRP A 1 87 ? -2.350 8.839 6.787 1.00 92.25 87 TRP A C 1
ATOM 731 O O . TRP A 1 87 ? -3.174 9.562 7.341 1.00 92.25 87 TRP A O 1
ATOM 741 N N . ASP A 1 88 ? -2.500 8.405 5.534 1.00 93.06 88 ASP A N 1
ATOM 742 C CA . ASP A 1 88 ? -3.695 8.698 4.740 1.00 93.06 88 ASP A CA 1
ATOM 743 C C . ASP A 1 88 ? -4.913 7.945 5.289 1.00 93.06 88 ASP A C 1
ATOM 745 O O . ASP A 1 88 ? -5.991 8.527 5.412 1.00 93.06 88 ASP A O 1
ATOM 749 N N . ALA A 1 89 ? -4.729 6.687 5.708 1.00 92.44 89 ALA A N 1
ATOM 750 C CA . ALA A 1 89 ? -5.768 5.917 6.392 1.00 92.44 89 ALA A CA 1
ATOM 751 C C . ALA A 1 89 ? -6.181 6.563 7.728 1.00 92.44 89 ALA A C 1
ATOM 753 O O . ALA A 1 89 ? -7.371 6.695 8.013 1.00 92.44 89 ALA A O 1
ATOM 754 N N . VAL A 1 90 ? -5.208 7.022 8.527 1.00 92.19 90 VAL A N 1
ATOM 755 C CA . VAL A 1 90 ? -5.473 7.746 9.786 1.00 92.19 90 VAL A CA 1
ATOM 756 C C . VAL A 1 90 ? -6.273 9.017 9.524 1.00 92.19 90 VAL A C 1
ATOM 758 O O . VAL A 1 90 ? -7.313 9.221 10.147 1.00 92.19 90 VAL A O 1
ATOM 761 N N . LYS A 1 91 ? -5.830 9.837 8.569 1.00 92.44 91 LYS A N 1
ATOM 762 C CA . LYS A 1 91 ? -6.508 11.084 8.215 1.00 92.44 91 LYS A CA 1
ATOM 763 C C . LYS A 1 91 ? -7.950 10.832 7.776 1.00 92.44 91 LYS A C 1
ATOM 765 O O . LYS A 1 91 ? -8.861 11.491 8.265 1.00 92.44 91 LYS A O 1
ATOM 770 N N . TYR A 1 92 ? -8.167 9.849 6.903 1.00 92.06 92 TYR A N 1
ATOM 771 C CA . TYR A 1 92 ? -9.512 9.484 6.466 1.00 92.06 92 TYR A CA 1
ATOM 772 C C . TYR A 1 92 ? -10.390 9.030 7.639 1.00 92.06 92 TYR A C 1
ATOM 774 O O . TYR A 1 92 ? -11.551 9.420 7.739 1.00 92.06 92 TYR A O 1
ATOM 782 N N . HIS A 1 93 ? -9.841 8.229 8.557 1.00 90.56 93 HIS A N 1
ATOM 783 C CA . HIS A 1 93 ? -10.574 7.793 9.740 1.00 90.56 93 HIS A CA 1
ATOM 784 C C . HIS A 1 93 ? -11.024 8.966 10.620 1.00 90.56 93 HIS A C 1
ATOM 786 O O . HIS A 1 93 ? -12.151 8.954 11.114 1.00 90.56 93 HIS A O 1
ATOM 792 N N . GLU A 1 94 ? -10.165 9.966 10.812 1.00 89.38 94 GLU A N 1
ATOM 793 C CA . GLU A 1 94 ? -10.495 11.174 11.572 1.00 89.38 94 GLU A CA 1
ATOM 794 C C . GLU A 1 94 ? -11.573 12.006 10.867 1.00 89.38 94 GLU A C 1
ATOM 796 O O . GLU A 1 94 ? -12.574 12.345 11.493 1.00 89.38 94 GLU A O 1
ATOM 801 N N . GLU A 1 95 ? -11.430 12.243 9.560 1.00 88.75 95 GLU A N 1
ATOM 802 C CA . GLU A 1 95 ? -12.398 13.003 8.753 1.00 88.75 95 GLU A CA 1
ATOM 803 C C . GLU A 1 95 ? -13.771 12.311 8.665 1.00 88.75 95 GLU A C 1
ATOM 805 O O . GLU A 1 95 ? -14.799 12.977 8.625 1.00 88.75 95 GLU A O 1
ATOM 810 N N . SER A 1 96 ? -13.818 10.974 8.683 1.00 83.31 96 SER A N 1
ATOM 811 C CA . SER A 1 96 ? -15.073 10.203 8.627 1.00 83.31 96 SER A CA 1
ATOM 812 C C . SER A 1 96 ? -15.929 10.274 9.901 1.00 83.31 96 SER A C 1
ATOM 814 O O . SER A 1 96 ? -17.076 9.826 9.897 1.00 83.31 96 SER A O 1
ATOM 816 N N . LYS A 1 97 ? -15.368 10.786 11.006 1.00 74.12 97 LYS A N 1
ATOM 817 C CA . LYS A 1 97 ? -16.032 10.880 12.317 1.00 74.12 97 LYS A CA 1
ATOM 818 C C . LYS A 1 97 ? -16.662 12.249 12.598 1.00 74.12 97 LYS A C 1
ATOM 820 O O . LYS A 1 97 ? -17.351 12.368 13.615 1.00 74.12 97 LYS A O 1
ATOM 825 N N . GLU A 1 98 ? -16.408 13.249 11.754 1.00 60.47 98 GLU A N 1
ATOM 826 C CA . GLU A 1 98 ? -17.007 14.594 11.820 1.00 60.47 98 GLU A CA 1
ATOM 827 C C . GLU A 1 98 ? -18.366 14.660 11.105 1.00 60.47 98 GLU A C 1
ATOM 829 O O . GLU A 1 98 ? -19.272 15.337 11.650 1.00 60.47 98 GLU A O 1
#

Sequence (98 aa):
MKKMGSHGDEYTCEECREIAENVLLSSGDWERLEGWAINTQEMNPEEYEEIFWEGKKLEEAISDYVRKTFWWSYKPSDGEQVFEEFWDAVKYHEESKE

Foldseek 3Di:
DDDDDDDDPPDDPVNVLVVLVCVQVVVVQKDKDKDKDFQVCVVCVPPDPDDDFDDPDPCRRRVVRMDIAMWMWGHPDPDIDIGRDSVVVSVVVVVVVD

pLDDT: mean 82.82, std 14.92, range [36.88, 93.5]

Radius of gyration: 20.75 Å; chains: 1; bounding box: 33×42×71 Å

Secondary structure (DSSP, 8-state):
------------HHHHHHHHHHHHHHTSSEEEEEEEEE-HHHH-TT--S------SSHHHHHGGGEEEEEEEEE-SSSS-EEESSHHHHHHHHHHTT-